Protein AF-A0AAD6Z725-F1 (afdb_monomer_lite)

Organism: NCBI:txid1033008

Radius of gyration: 14.18 Å; chains: 1; bounding box: 42×27×34 Å

pLDDT: mean 87.55, std 12.47, range [35.72, 97.0]

Structure (mmCIF, N/CA/C/O backbone):
data_AF-A0AAD6Z725-F1
#
_entry.id   AF-A0AAD6Z725-F1
#
loop_
_atom_site.group_PDB
_atom_site.id
_atom_site.type_symbol
_atom_site.label_atom_id
_atom_site.label_alt_id
_atom_site.label_comp_id
_atom_site.label_asym_id
_atom_site.label_entity_id
_atom_site.label_seq_id
_atom_site.pdbx_PDB_ins_code
_atom_site.Cartn_x
_atom_site.Cartn_y
_atom_site.Cartn_z
_atom_site.occupancy
_atom_site.B_iso_or_equiv
_atom_site.auth_seq_id
_atom_site.auth_comp_id
_atom_site.auth_asym_id
_atom_site.auth_atom_id
_atom_site.pdbx_PDB_model_num
ATOM 1 N N . MET A 1 1 ? 25.278 17.216 -6.639 1.00 35.72 1 MET A N 1
ATOM 2 C CA . MET A 1 1 ? 23.859 16.976 -6.977 1.00 35.72 1 MET A CA 1
ATOM 3 C C . MET A 1 1 ? 23.666 15.473 -6.957 1.00 35.72 1 MET A C 1
ATOM 5 O O . MET A 1 1 ? 24.244 14.814 -7.803 1.00 35.72 1 MET A O 1
ATOM 9 N N . GLY A 1 2 ? 23.011 14.921 -5.934 1.00 40.50 2 GLY A N 1
ATOM 10 C CA . GLY A 1 2 ? 22.777 13.476 -5.874 1.00 40.50 2 GLY A CA 1
ATOM 11 C C . GLY A 1 2 ? 21.727 13.105 -6.911 1.00 40.50 2 GLY A C 1
ATOM 12 O O . GLY A 1 2 ? 20.627 13.658 -6.869 1.00 40.50 2 GLY A O 1
ATOM 13 N N . GLU A 1 3 ? 22.073 12.232 -7.855 1.00 39.31 3 GLU A N 1
ATOM 14 C CA . GLU A 1 3 ? 21.093 11.602 -8.732 1.00 39.31 3 GLU A CA 1
ATOM 15 C C . GLU A 1 3 ? 20.023 10.965 -7.848 1.00 39.31 3 GLU A C 1
ATOM 17 O O . GLU A 1 3 ? 20.276 10.032 -7.088 1.00 39.31 3 GLU A O 1
ATOM 22 N N . LYS A 1 4 ? 18.816 11.532 -7.903 1.00 51.91 4 LYS A N 1
ATOM 23 C CA . LYS A 1 4 ? 17.606 10.877 -7.423 1.00 51.91 4 LYS A CA 1
ATOM 24 C C . LYS A 1 4 ? 17.539 9.586 -8.229 1.00 51.91 4 LYS A C 1
ATOM 26 O O . LYS A 1 4 ? 17.194 9.642 -9.406 1.00 51.91 4 LYS A O 1
ATOM 31 N N . SER A 1 5 ? 17.922 8.467 -7.625 1.00 52.31 5 SER A N 1
ATOM 32 C CA . SER A 1 5 ? 17.722 7.126 -8.160 1.00 52.31 5 SER A CA 1
ATOM 33 C C . SER A 1 5 ? 16.222 6.948 -8.381 1.00 52.31 5 SER A C 1
ATOM 35 O O . SER A 1 5 ? 15.448 6.594 -7.492 1.00 52.31 5 SER A O 1
ATOM 37 N N . SER A 1 6 ? 15.782 7.364 -9.565 1.00 68.44 6 SER A N 1
ATOM 38 C CA . SER A 1 6 ? 14.394 7.348 -9.974 1.00 68.44 6 SER A CA 1
ATOM 39 C C . SER A 1 6 ? 14.062 5.899 -10.252 1.00 68.44 6 SER A C 1
ATOM 41 O O . SER A 1 6 ? 14.306 5.414 -11.353 1.00 68.44 6 SER A O 1
ATOM 43 N N . LEU A 1 7 ? 13.522 5.214 -9.241 1.00 80.19 7 LEU A N 1
ATOM 44 C CA . LEU A 1 7 ? 12.926 3.895 -9.411 1.00 80.19 7 LEU A CA 1
ATOM 45 C C . LEU A 1 7 ? 12.048 3.936 -10.679 1.00 80.19 7 LEU A C 1
ATOM 47 O O . LEU A 1 7 ? 11.265 4.884 -10.825 1.00 80.19 7 LEU A O 1
ATOM 51 N N . PRO A 1 8 ? 12.159 2.984 -11.617 1.00 85.94 8 PRO A N 1
ATOM 52 C CA . PRO A 1 8 ? 11.347 3.002 -12.830 1.00 85.94 8 PRO A CA 1
ATOM 53 C C . PRO A 1 8 ? 9.853 2.949 -12.477 1.00 85.94 8 PRO A C 1
ATOM 55 O O . PRO A 1 8 ? 9.507 2.497 -11.381 1.00 85.94 8 PRO A O 1
ATOM 58 N N . PRO A 1 9 ? 8.943 3.436 -13.339 1.00 88.25 9 PRO A N 1
ATOM 59 C CA . PRO A 1 9 ? 7.505 3.290 -13.121 1.00 88.25 9 PRO A CA 1
ATOM 60 C C . PRO A 1 9 ? 7.116 1.826 -12.864 1.00 88.25 9 PRO A C 1
ATOM 62 O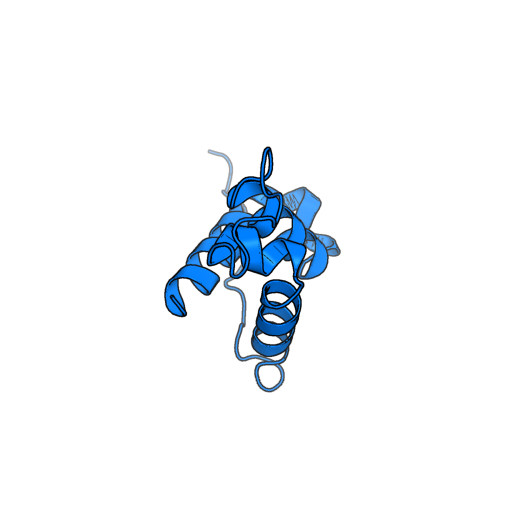 O . PRO A 1 9 ? 7.642 0.923 -13.510 1.00 88.25 9 PRO A O 1
ATOM 65 N N . ILE A 1 10 ? 6.189 1.588 -11.930 1.00 89.19 10 ILE A N 1
ATOM 66 C CA . ILE A 1 10 ? 5.669 0.236 -11.676 1.00 89.19 10 ILE A CA 1
ATOM 67 C C . ILE A 1 10 ? 4.793 -0.162 -12.862 1.00 89.19 10 ILE A C 1
ATOM 69 O O . ILE A 1 10 ? 3.821 0.527 -13.181 1.00 89.19 10 ILE A O 1
ATOM 73 N N . ALA A 1 11 ? 5.106 -1.292 -13.488 1.00 92.00 11 ALA A N 1
ATOM 74 C CA . ALA A 1 11 ? 4.306 -1.861 -14.562 1.00 92.00 11 ALA A CA 1
ATOM 75 C C . ALA A 1 11 ? 3.060 -2.572 -13.997 1.00 92.00 11 ALA A C 1
ATOM 77 O 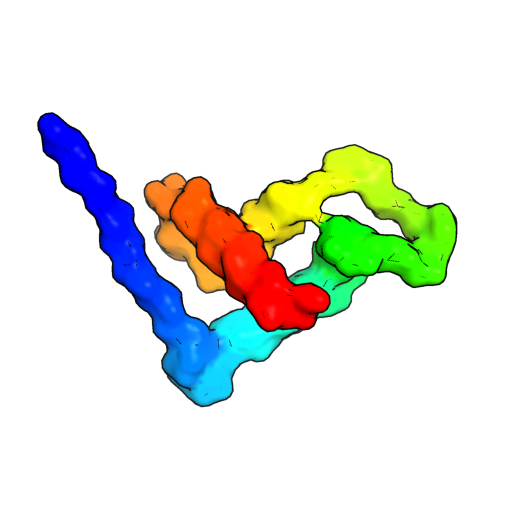O . ALA A 1 11 ? 2.959 -3.792 -14.032 1.00 92.00 11 ALA A O 1
ATOM 78 N N . TRP A 1 12 ? 2.105 -1.805 -13.461 1.00 91.06 12 TRP A N 1
ATOM 79 C CA . TRP A 1 12 ? 0.903 -2.326 -12.788 1.00 91.06 12 TRP A CA 1
ATOM 80 C C . TRP A 1 12 ? 0.086 -3.318 -13.630 1.00 91.06 12 TRP A C 1
ATOM 82 O O . TRP A 1 12 ? -0.513 -4.236 -13.080 1.00 91.06 12 TRP A O 1
ATOM 92 N N . ALA A 1 13 ? 0.070 -3.132 -14.952 1.00 89.31 13 ALA A N 1
ATOM 93 C CA . ALA A 1 13 ? -0.656 -3.974 -15.902 1.00 89.31 13 ALA A CA 1
ATOM 94 C C . ALA A 1 13 ? 0.181 -5.136 -16.476 1.00 89.31 13 ALA A C 1
ATOM 96 O O . ALA A 1 13 ? -0.328 -5.898 -17.293 1.00 89.31 13 ALA A O 1
ATOM 97 N N . ALA A 1 14 ? 1.455 -5.276 -16.091 1.00 87.25 14 ALA A N 1
ATOM 98 C CA . ALA A 1 14 ? 2.259 -6.423 -16.507 1.00 87.25 14 ALA A CA 1
ATOM 99 C C . ALA A 1 14 ? 1.694 -7.726 -15.921 1.00 87.25 14 ALA A C 1
ATOM 101 O O . ALA A 1 14 ? 1.020 -7.704 -14.889 1.00 87.25 14 ALA A O 1
ATOM 102 N N . ASN A 1 15 ? 2.002 -8.854 -16.570 1.00 86.56 15 ASN A N 1
ATOM 103 C CA . ASN A 1 15 ? 1.559 -10.192 -16.161 1.00 86.56 15 ASN A CA 1
ATOM 104 C C . ASN A 1 15 ? 0.046 -10.234 -15.891 1.00 86.56 15 ASN A C 1
ATOM 106 O O . ASN A 1 15 ? -0.382 -10.558 -14.786 1.00 86.56 15 ASN A O 1
ATOM 110 N N . ASP A 1 16 ? -0.748 -9.797 -16.873 1.00 86.62 16 ASP A N 1
ATOM 111 C CA . ASP A 1 16 ? -2.216 -9.773 -16.813 1.00 86.62 16 ASP A CA 1
ATOM 112 C C . ASP A 1 16 ? -2.790 -9.017 -15.598 1.00 86.62 16 ASP A C 1
ATOM 114 O O . ASP A 1 16 ? -3.863 -9.329 -15.087 1.00 86.62 16 ASP A O 1
ATOM 118 N N . GLY A 1 17 ? -2.067 -8.000 -15.113 1.00 88.62 17 GLY A N 1
ATOM 119 C CA . GLY A 1 17 ? -2.492 -7.195 -13.970 1.00 88.62 17 GLY A CA 1
ATOM 120 C C . GLY A 1 17 ? -2.332 -7.895 -12.619 1.00 88.62 17 GLY A C 1
ATOM 121 O O . GLY A 1 17 ? -2.945 -7.466 -11.642 1.00 88.62 17 GLY A O 1
ATOM 122 N N . HIS A 1 18 ? -1.494 -8.931 -12.522 1.00 92.31 18 HIS A N 1
ATOM 123 C CA . HIS A 1 18 ? -1.266 -9.672 -11.277 1.00 92.31 18 HIS A CA 1
ATOM 124 C C . HIS A 1 18 ? -0.876 -8.763 -10.097 1.00 92.31 18 HIS A C 1
ATOM 126 O O . HIS A 1 18 ? -1.333 -8.974 -8.977 1.00 92.31 18 HIS A O 1
ATOM 132 N N . LEU A 1 19 ? -0.100 -7.697 -10.340 1.00 92.88 19 LEU A N 1
ATOM 133 C CA . LEU A 1 19 ? 0.243 -6.711 -9.303 1.00 92.88 19 LEU A CA 1
ATOM 134 C C . LEU A 1 19 ? -0.970 -5.923 -8.798 1.00 92.88 19 LEU A C 1
ATOM 136 O O . LEU A 1 19 ? -1.037 -5.600 -7.615 1.00 92.88 19 LEU A O 1
ATOM 140 N N . ILE A 1 20 ? -1.925 -5.605 -9.674 1.00 93.62 20 ILE A N 1
ATOM 141 C CA . ILE A 1 20 ? -3.175 -4.947 -9.277 1.00 93.62 20 ILE A CA 1
ATOM 142 C C . ILE A 1 20 ? -4.028 -5.913 -8.458 1.00 93.62 20 ILE A C 1
ATOM 144 O O . ILE A 1 20 ? -4.542 -5.522 -7.416 1.00 93.62 20 ILE A O 1
ATOM 148 N N . LEU A 1 21 ? -4.149 -7.169 -8.894 1.00 94.06 21 LEU A N 1
ATOM 149 C CA . LEU A 1 21 ? -4.895 -8.190 -8.155 1.00 94.06 21 LEU A CA 1
ATOM 150 C C . LEU A 1 21 ? -4.301 -8.414 -6.762 1.00 94.06 21 LEU A C 1
ATOM 152 O O . LEU A 1 21 ? -5.039 -8.440 -5.781 1.00 94.06 21 LEU A O 1
ATOM 156 N N . TRP A 1 22 ? -2.973 -8.485 -6.659 1.00 95.19 22 TRP A N 1
ATOM 157 C CA . TRP A 1 22 ? -2.299 -8.635 -5.374 1.00 95.19 22 TRP A CA 1
ATOM 158 C C . TRP A 1 22 ? -2.451 -7.390 -4.490 1.00 95.19 22 TRP A C 1
ATOM 160 O O . TRP A 1 22 ? -2.706 -7.507 -3.296 1.00 95.19 22 TRP A O 1
ATOM 170 N N . LEU A 1 23 ? -2.383 -6.185 -5.066 1.00 95.56 23 LEU A N 1
ATOM 171 C CA . LEU A 1 23 ? -2.694 -4.955 -4.336 1.00 95.56 23 LEU A CA 1
ATOM 172 C C . LEU A 1 23 ? -4.126 -4.978 -3.775 1.00 95.56 23 LEU A C 1
ATOM 174 O O . LEU A 1 23 ? -4.327 -4.606 -2.622 1.00 95.56 23 LEU A O 1
ATOM 178 N N . ILE A 1 24 ? -5.107 -5.417 -4.567 1.00 94.69 24 ILE A N 1
ATOM 179 C CA . ILE A 1 24 ? -6.507 -5.528 -4.136 1.00 94.69 24 ILE A CA 1
ATOM 180 C C . ILE A 1 24 ? -6.645 -6.533 -2.989 1.00 94.69 24 ILE A C 1
ATOM 182 O O . ILE A 1 24 ? -7.299 -6.215 -2.000 1.00 94.69 24 ILE A O 1
ATOM 186 N N . ASP A 1 25 ? -6.010 -7.701 -3.092 1.00 95.88 25 ASP A N 1
ATOM 187 C CA . ASP A 1 25 ? -6.014 -8.724 -2.040 1.00 95.88 25 ASP A CA 1
ATOM 188 C C . ASP A 1 25 ? -5.475 -8.164 -0.713 1.00 95.88 25 ASP A C 1
ATOM 190 O O . ASP A 1 25 ? -6.135 -8.234 0.324 1.00 95.88 25 ASP A O 1
ATOM 194 N N . LEU A 1 26 ? -4.340 -7.459 -0.767 1.00 96.31 26 LEU A N 1
ATOM 195 C CA . LEU A 1 26 ? -3.755 -6.805 0.403 1.00 96.31 26 LEU A CA 1
ATOM 196 C C . LEU A 1 26 ? -4.655 -5.707 0.975 1.00 96.31 26 LEU A C 1
ATOM 198 O O . LEU A 1 26 ? -4.778 -5.580 2.189 1.00 96.31 26 LEU A O 1
ATOM 202 N N . ILE A 1 27 ? -5.303 -4.908 0.129 1.00 95.06 27 ILE A N 1
ATOM 203 C CA . ILE A 1 27 ? -6.260 -3.888 0.575 1.00 95.06 27 ILE A CA 1
ATOM 204 C C . ILE A 1 27 ? -7.460 -4.521 1.294 1.00 95.06 27 ILE A C 1
ATOM 206 O O . ILE A 1 27 ? -7.969 -3.941 2.254 1.00 95.06 27 ILE A O 1
ATOM 210 N N . GLN A 1 28 ? -7.923 -5.680 0.822 1.00 93.94 28 GLN A N 1
ATOM 211 C CA . GLN A 1 28 ? -9.077 -6.386 1.374 1.00 93.94 28 GLN A CA 1
ATOM 212 C C . GLN A 1 28 ? -8.783 -7.090 2.703 1.00 93.94 28 GLN A C 1
ATOM 214 O O . GLN A 1 28 ? -9.734 -7.436 3.410 1.00 93.94 28 GLN A O 1
ATOM 219 N N . GLU A 1 29 ? -7.511 -7.256 3.089 1.00 93.94 29 GLU A N 1
ATOM 220 C CA . GLU A 1 29 ? -7.157 -7.692 4.442 1.00 93.94 29 GLU A CA 1
ATOM 221 C C . GLU A 1 29 ? -7.855 -6.784 5.463 1.00 93.94 29 GLU A C 1
ATOM 223 O O . GLU A 1 29 ? -7.732 -5.558 5.415 1.00 93.94 29 GLU A O 1
ATOM 228 N N . HIS A 1 30 ? -8.585 -7.392 6.399 1.00 91.50 30 HIS A N 1
ATOM 229 C CA . HIS A 1 30 ? -9.473 -6.687 7.324 1.00 91.50 30 HIS A CA 1
ATOM 230 C C . HIS A 1 30 ? -8.796 -5.489 8.010 1.00 91.50 30 HIS A C 1
ATOM 232 O O . HIS A 1 30 ? -9.350 -4.396 8.036 1.00 91.50 30 HIS A O 1
ATOM 238 N N . GLU A 1 31 ? -7.576 -5.680 8.516 1.00 90.81 31 GLU A N 1
ATOM 239 C CA . GLU A 1 31 ? -6.752 -4.651 9.166 1.00 90.81 31 GLU A CA 1
ATOM 240 C C . GLU A 1 31 ? -6.402 -3.463 8.255 1.00 90.81 31 GLU A C 1
ATOM 242 O O . GLU A 1 31 ? -6.424 -2.315 8.694 1.00 90.81 31 GLU A O 1
ATOM 247 N N . ASN A 1 32 ? -6.147 -3.707 6.969 1.00 93.62 32 ASN A N 1
ATOM 248 C CA . ASN A 1 32 ? -5.888 -2.647 5.997 1.00 93.62 32 ASN A CA 1
ATOM 249 C C . ASN A 1 32 ? -7.189 -1.939 5.624 1.00 93.62 32 ASN A C 1
ATOM 251 O O . ASN A 1 32 ? -7.255 -0.706 5.619 1.00 93.62 32 ASN A O 1
ATOM 255 N N . PHE A 1 33 ? -8.232 -2.721 5.346 1.00 92.88 33 PHE A N 1
ATOM 256 C CA . PHE A 1 33 ? -9.511 -2.223 4.870 1.00 92.88 33 PHE A CA 1
ATOM 257 C C . PHE A 1 33 ? -10.122 -1.209 5.841 1.00 92.88 33 PHE A C 1
ATOM 259 O O . PHE A 1 33 ? -10.462 -0.096 5.436 1.00 92.88 33 PHE A O 1
ATOM 266 N N . ILE A 1 34 ? -10.202 -1.552 7.131 1.00 92.81 34 ILE A N 1
ATOM 267 C CA . ILE A 1 34 ? -10.849 -0.701 8.143 1.00 92.81 34 ILE A CA 1
ATOM 268 C C . ILE A 1 34 ? -10.142 0.648 8.333 1.00 92.81 34 ILE A C 1
ATOM 270 O O . ILE A 1 34 ? -10.783 1.646 8.660 1.00 92.81 34 ILE A O 1
ATOM 274 N N . VAL A 1 35 ? -8.826 0.703 8.110 1.00 92.50 35 VAL A N 1
ATOM 275 C CA . VAL A 1 35 ? -8.028 1.932 8.226 1.00 92.50 35 VAL A CA 1
ATOM 276 C C . VAL A 1 35 ? -8.096 2.764 6.943 1.00 92.50 35 VAL A C 1
ATOM 278 O O . VAL A 1 35 ? -8.146 3.996 7.000 1.00 92.50 35 VAL A O 1
ATOM 281 N N . LEU A 1 36 ? -8.099 2.117 5.775 1.00 92.12 36 LEU A N 1
ATOM 282 C CA . LEU A 1 36 ? -8.126 2.802 4.481 1.00 92.12 36 LEU A CA 1
ATOM 283 C C . LEU A 1 36 ? -9.516 3.347 4.134 1.00 92.12 36 LEU A C 1
ATOM 285 O O . LEU A 1 36 ? -9.626 4.512 3.737 1.00 92.12 36 LEU A O 1
ATOM 289 N N . PHE A 1 37 ? -10.549 2.525 4.323 1.00 91.19 37 PHE A N 1
ATOM 290 C CA . PHE A 1 37 ? -11.923 2.766 3.869 1.00 91.19 37 PHE A CA 1
ATOM 291 C C . PHE A 1 37 ? -12.908 3.021 5.009 1.00 91.19 37 PHE A C 1
ATOM 293 O O . PHE A 1 37 ? -14.043 3.425 4.765 1.00 9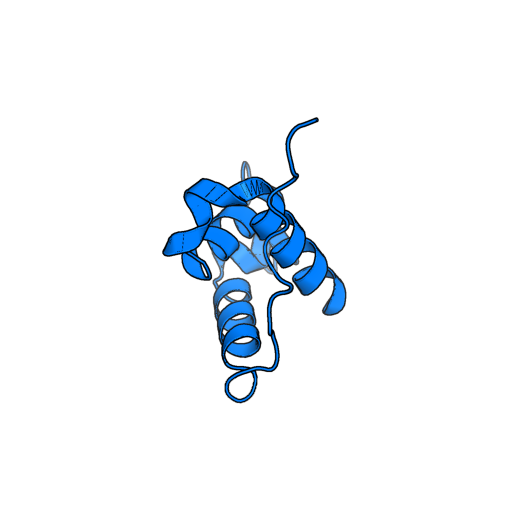1.19 37 PHE A O 1
ATOM 300 N N . GLY A 1 38 ? -12.464 2.850 6.251 1.00 88.62 38 GLY A N 1
ATOM 301 C CA . GLY A 1 38 ? -13.294 3.021 7.431 1.00 88.62 38 GLY A CA 1
ATOM 302 C C . GLY A 1 38 ? -13.900 1.711 7.922 1.00 88.62 38 GLY A C 1
ATOM 303 O O . GLY A 1 38 ? -13.954 0.695 7.230 1.00 88.62 38 GLY A O 1
ATOM 304 N N . LYS A 1 39 ? -14.348 1.765 9.173 1.00 86.88 39 LYS A N 1
ATOM 305 C CA . LYS A 1 39 ? -14.961 0.649 9.888 1.00 86.88 39 LYS A CA 1
ATOM 306 C C . LYS A 1 39 ? -16.358 0.368 9.351 1.00 86.88 39 LYS A C 1
ATOM 308 O O . LYS A 1 39 ? -17.110 1.302 9.067 1.00 86.88 39 LYS A O 1
ATOM 313 N N . LYS A 1 40 ? -16.725 -0.908 9.283 1.00 82.88 40 LYS A N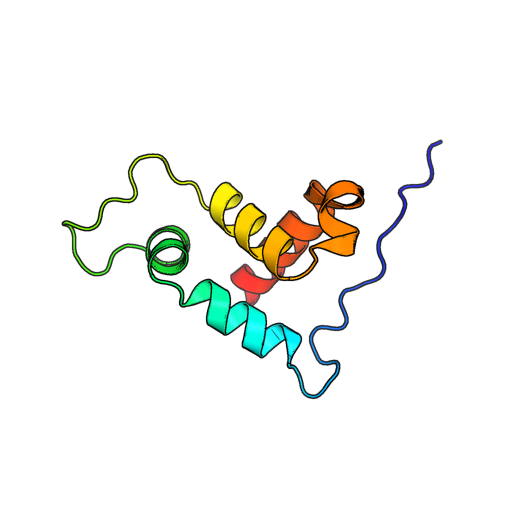 1
ATOM 314 C CA . LYS A 1 40 ? -18.107 -1.344 9.042 1.00 82.88 40 LYS A CA 1
ATOM 315 C C . LYS A 1 40 ? -18.856 -1.557 10.355 1.00 82.88 40 LYS A C 1
ATOM 317 O O . LYS A 1 40 ? -20.054 -1.291 10.410 1.00 82.88 40 LYS A O 1
ATOM 322 N N . ASP A 1 41 ? -18.158 -1.983 11.405 1.00 83.62 41 ASP A N 1
ATOM 323 C CA . ASP A 1 41 ? -18.687 -2.085 12.764 1.00 83.62 41 ASP A CA 1
ATOM 324 C C . ASP A 1 41 ? -18.029 -1.006 13.653 1.00 83.62 41 ASP A C 1
ATOM 326 O O . ASP A 1 41 ? -16.803 -0.964 13.783 1.00 83.62 41 ASP A O 1
ATOM 330 N N . PRO A 1 42 ? -18.808 -0.126 14.312 1.00 81.38 42 PRO A N 1
ATOM 331 C CA . PRO A 1 42 ? -18.285 0.868 15.253 1.00 81.38 42 PRO A CA 1
ATOM 332 C C . PRO A 1 42 ? -17.383 0.302 16.365 1.00 81.38 42 PRO A C 1
ATOM 334 O O . PRO A 1 42 ? -16.589 1.050 16.938 1.00 81.38 42 PRO A O 1
ATOM 337 N N . LYS A 1 43 ? -17.501 -0.995 16.679 1.00 83.50 43 LYS A N 1
ATOM 338 C CA . LYS A 1 43 ? -16.676 -1.706 17.666 1.00 83.50 43 LYS A CA 1
ATOM 339 C C . LYS A 1 43 ? -15.291 -2.088 17.150 1.00 83.50 43 LYS A C 1
ATOM 341 O O . LYS A 1 43 ? -14.437 -2.442 17.962 1.00 83.50 43 LYS A O 1
ATOM 346 N N . GLU A 1 44 ? -15.046 -2.030 15.841 1.00 83.38 44 GLU A N 1
ATOM 347 C CA . GLU A 1 44 ? -13.723 -2.296 15.279 1.00 83.38 44 GLU A CA 1
ATOM 348 C C . GLU A 1 44 ? -12.718 -1.298 15.852 1.00 83.38 44 GLU A C 1
ATOM 350 O O . GLU A 1 44 ? -12.970 -0.093 15.922 1.00 83.38 44 GLU A O 1
ATOM 355 N N . ASN A 1 45 ? -11.564 -1.782 16.297 1.00 76.31 45 ASN A N 1
ATOM 356 C CA . ASN A 1 45 ? -10.533 -0.923 16.854 1.00 76.31 45 ASN A CA 1
ATOM 357 C C . ASN A 1 45 ? -9.520 -0.563 15.761 1.00 76.31 45 ASN A C 1
ATOM 359 O O . ASN A 1 45 ? -8.847 -1.435 15.233 1.00 76.31 45 ASN A O 1
ATOM 363 N N . THR A 1 46 ? -9.406 0.724 15.441 1.00 78.56 46 THR A N 1
ATOM 364 C CA . THR A 1 46 ? -8.358 1.280 14.557 1.00 78.56 46 THR A CA 1
ATOM 365 C C . THR A 1 46 ? -7.472 2.272 15.307 1.00 78.56 46 THR A C 1
ATOM 367 O O . THR A 1 46 ? -6.712 3.028 14.704 1.00 78.56 46 THR A O 1
ATOM 370 N N . SER A 1 47 ? -7.632 2.350 16.631 1.00 68.50 47 SER A N 1
ATOM 371 C CA . SER A 1 47 ? -6.970 3.351 17.460 1.00 68.50 47 SER A CA 1
ATOM 372 C C . SER A 1 47 ? -5.463 3.133 17.388 1.00 68.50 47 SER A C 1
ATOM 374 O O . SER A 1 47 ? -4.962 2.128 17.883 1.00 68.50 47 SER A O 1
ATOM 376 N N . GLY A 1 48 ? -4.748 4.076 16.777 1.00 78.75 48 GLY A N 1
ATOM 377 C CA . GLY A 1 48 ? -3.286 4.063 16.688 1.00 78.75 48 GLY A CA 1
ATOM 378 C C . GLY A 1 48 ? -2.715 3.644 15.334 1.00 78.75 48 GLY A C 1
ATOM 379 O O . GLY A 1 48 ? -1.519 3.826 15.124 1.00 78.75 48 GLY A O 1
ATOM 380 N N . GLU A 1 49 ? -3.533 3.166 14.394 1.00 89.06 49 GLU A N 1
ATOM 381 C CA . GLU A 1 49 ? -3.064 2.840 13.046 1.00 89.06 49 GLU A CA 1
ATOM 382 C C . GLU A 1 49 ? -3.372 3.983 12.069 1.00 89.06 49 GLU A C 1
ATOM 384 O O . GLU A 1 49 ? -4.450 4.580 12.083 1.00 89.06 49 GLU A O 1
ATOM 389 N N . SER A 1 50 ? -2.396 4.331 11.228 1.00 92.31 50 SER A N 1
ATOM 390 C CA . SER A 1 50 ? -2.531 5.397 10.231 1.00 92.31 50 SER A CA 1
ATOM 391 C C . SER A 1 50 ? -2.569 4.815 8.822 1.00 92.31 50 SER A C 1
ATOM 393 O O . SER A 1 50 ? -1.947 3.788 8.554 1.00 92.31 50 SER A O 1
ATOM 395 N N . LYS A 1 51 ? -3.213 5.515 7.877 1.00 93.62 51 LYS A N 1
ATOM 396 C CA . LYS A 1 51 ? -3.180 5.126 6.455 1.00 93.62 51 LYS A CA 1
ATOM 397 C C . LYS A 1 51 ? -1.750 4.968 5.929 1.00 93.62 51 LYS A C 1
ATOM 399 O O . LYS A 1 51 ? -1.484 4.072 5.142 1.00 93.62 51 LYS A O 1
ATOM 404 N N . VAL A 1 52 ? -0.818 5.800 6.404 1.00 95.31 52 VAL A N 1
ATOM 405 C CA . VAL A 1 52 ? 0.604 5.697 6.043 1.00 95.31 52 VAL A CA 1
ATOM 406 C C . VAL A 1 52 ? 1.196 4.364 6.496 1.00 95.31 52 VAL A C 1
ATOM 408 O O . VAL A 1 52 ? 1.872 3.727 5.700 1.00 95.31 52 VAL A O 1
ATOM 411 N N . ALA A 1 53 ? 0.901 3.910 7.719 1.00 95.00 53 ALA A N 1
ATOM 412 C CA . ALA A 1 53 ? 1.360 2.607 8.206 1.00 95.00 53 ALA A CA 1
ATOM 413 C C . ALA A 1 53 ? 0.821 1.452 7.343 1.00 95.00 53 ALA A C 1
ATOM 415 O O . ALA A 1 53 ? 1.572 0.540 7.001 1.00 95.00 53 ALA A O 1
ATOM 416 N N . VAL A 1 54 ? -0.438 1.542 6.905 1.00 95.81 54 VAL A N 1
ATOM 417 C CA . VAL A 1 54 ? -1.025 0.572 5.970 1.00 95.81 54 VAL A CA 1
ATOM 418 C C . VAL A 1 54 ? -0.323 0.592 4.612 1.00 95.81 54 VAL A C 1
ATOM 420 O O . VAL A 1 54 ? 0.087 -0.457 4.122 1.00 95.81 54 VAL A O 1
ATOM 423 N N . TYR A 1 55 ? -0.115 1.766 4.010 1.00 97.00 55 TYR A N 1
ATOM 424 C CA . TYR A 1 55 ? 0.615 1.867 2.742 1.00 97.00 55 TYR A CA 1
ATOM 425 C C . TYR A 1 55 ? 2.054 1.347 2.858 1.00 97.00 55 TYR A C 1
ATOM 427 O O . TYR A 1 55 ? 2.541 0.705 1.932 1.00 97.00 55 TYR A O 1
ATOM 435 N N . THR A 1 56 ? 2.720 1.578 3.992 1.00 96.19 56 THR A N 1
ATOM 436 C CA . THR A 1 56 ? 4.035 1.010 4.326 1.00 96.19 56 THR A CA 1
ATOM 437 C C . THR A 1 56 ? 3.995 -0.515 4.361 1.00 96.19 56 THR A C 1
ATOM 439 O O . THR A 1 56 ? 4.798 -1.138 3.670 1.00 96.19 56 THR A O 1
ATOM 442 N N . ARG A 1 57 ? 3.036 -1.123 5.072 1.00 95.75 57 ARG A N 1
ATOM 443 C CA . ARG A 1 57 ? 2.860 -2.585 5.116 1.00 95.75 57 ARG A CA 1
ATOM 444 C C . ARG A 1 57 ? 2.612 -3.174 3.724 1.00 95.75 57 ARG A C 1
ATOM 446 O O . ARG A 1 57 ? 3.246 -4.159 3.355 1.00 95.75 57 ARG A O 1
ATOM 453 N N . ILE A 1 58 ? 1.730 -2.560 2.935 1.00 96.12 58 ILE A N 1
ATOM 454 C CA . ILE A 1 58 ? 1.414 -3.013 1.571 1.00 96.12 58 ILE A CA 1
ATOM 455 C C . ILE A 1 58 ? 2.643 -2.897 0.658 1.00 96.12 58 ILE A C 1
ATOM 457 O O . ILE A 1 58 ? 2.966 -3.841 -0.059 1.00 96.12 58 ILE A O 1
ATOM 461 N N . ALA A 1 59 ? 3.359 -1.770 0.705 1.00 95.75 59 ALA A N 1
ATOM 462 C CA . ALA A 1 59 ? 4.575 -1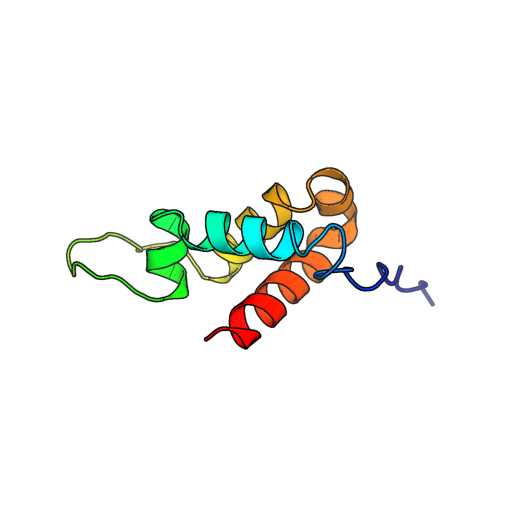.566 -0.079 1.00 95.75 59 ALA A CA 1
ATOM 463 C C . ALA A 1 59 ? 5.670 -2.583 0.282 1.00 95.75 59 ALA A C 1
ATOM 465 O O . ALA A 1 59 ? 6.342 -3.084 -0.615 1.00 95.75 59 ALA A O 1
ATOM 466 N N . GLN A 1 60 ? 5.814 -2.922 1.566 1.00 95.81 60 GLN A N 1
ATOM 467 C CA . GLN A 1 60 ? 6.764 -3.933 2.029 1.00 95.81 60 GLN A CA 1
ATOM 468 C C . GLN A 1 60 ? 6.405 -5.338 1.532 1.00 95.81 60 GLN A C 1
ATOM 470 O O . GLN A 1 60 ? 7.299 -6.097 1.171 1.00 95.81 60 GLN A O 1
ATOM 475 N N . LYS A 1 61 ? 5.110 -5.684 1.492 1.00 95.50 61 LYS A N 1
ATOM 476 C CA . LYS A 1 61 ? 4.641 -6.980 0.979 1.00 95.50 61 LYS A CA 1
ATOM 477 C C . LYS A 1 61 ? 4.791 -7.097 -0.545 1.00 95.50 61 LYS A C 1
ATOM 479 O O . LYS A 1 61 ? 5.208 -8.146 -1.019 1.00 95.50 61 LYS A O 1
ATOM 484 N N . LEU A 1 62 ? 4.468 -6.044 -1.304 1.00 93.12 62 LEU A N 1
ATOM 485 C CA . LEU A 1 62 ? 4.512 -6.067 -2.778 1.00 93.12 62 LEU A CA 1
ATOM 486 C C . LEU A 1 62 ? 5.922 -5.931 -3.362 1.00 93.12 62 LEU A C 1
ATOM 488 O O . LEU A 1 62 ? 6.179 -6.436 -4.450 1.00 93.12 62 LEU A O 1
ATOM 492 N N . PHE A 1 63 ? 6.811 -5.215 -2.675 1.00 93.06 63 PHE A N 1
ATOM 493 C CA . PHE A 1 63 ? 8.136 -4.855 -3.182 1.00 93.06 63 PHE A CA 1
ATOM 494 C C . PHE A 1 63 ? 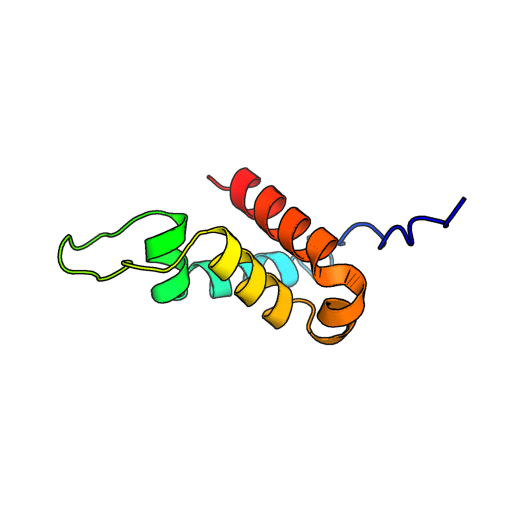9.218 -5.148 -2.143 1.00 93.06 63 PHE A C 1
ATOM 496 O O . PHE A 1 63 ? 10.052 -4.286 -1.882 1.00 93.06 63 PHE A O 1
ATOM 503 N N . SER A 1 64 ? 9.190 -6.335 -1.526 1.00 91.12 64 SER A N 1
ATOM 504 C CA . SER A 1 64 ? 10.100 -6.715 -0.431 1.00 91.12 64 SER A CA 1
ATOM 505 C C . SER A 1 64 ? 11.565 -6.408 -0.735 1.00 91.12 64 SER A C 1
ATOM 507 O O . SER A 1 64 ? 12.262 -5.845 0.107 1.00 91.12 64 SER A O 1
ATOM 509 N N . ASP A 1 65 ? 11.995 -6.715 -1.956 1.00 89.81 65 ASP A N 1
ATOM 510 C CA . ASP A 1 65 ? 13.397 -6.653 -2.371 1.00 89.81 65 ASP A CA 1
ATOM 511 C C . ASP A 1 65 ? 13.873 -5.204 -2.581 1.00 89.81 65 ASP A C 1
ATOM 513 O O . ASP A 1 65 ? 15.023 -4.868 -2.301 1.00 89.81 65 ASP A O 1
ATOM 517 N N . ASP A 1 66 ? 12.965 -4.320 -3.004 1.00 87.31 66 ASP A N 1
ATOM 518 C CA . ASP A 1 66 ? 13.243 -2.904 -3.279 1.00 87.31 66 ASP A CA 1
ATOM 519 C C . ASP A 1 66 ? 12.863 -1.980 -2.107 1.00 87.31 66 ASP A C 1
ATOM 521 O O . ASP A 1 66 ? 13.159 -0.777 -2.119 1.00 87.31 66 ASP A O 1
ATOM 525 N N . PHE A 1 67 ? 12.177 -2.513 -1.091 1.00 90.44 67 PHE A N 1
ATOM 526 C CA . PHE A 1 67 ? 11.534 -1.717 -0.050 1.00 90.44 67 PHE A CA 1
ATOM 527 C C . PHE A 1 67 ? 12.526 -0.921 0.793 1.00 90.44 67 PHE A C 1
ATOM 529 O O . PHE A 1 67 ? 12.315 0.272 1.019 1.00 90.44 67 PHE A O 1
ATOM 536 N N . GLU A 1 68 ? 13.623 -1.544 1.225 1.00 88.62 68 GLU A N 1
ATOM 537 C CA . GLU A 1 68 ? 14.625 -0.881 2.069 1.00 88.62 68 GLU A CA 1
ATOM 538 C C . GLU A 1 68 ? 15.281 0.308 1.356 1.00 88.62 68 GLU A C 1
ATOM 540 O O . GLU A 1 68 ? 15.525 1.354 1.961 1.00 88.62 68 GLU A O 1
ATOM 545 N N . GLN A 1 69 ? 15.510 0.179 0.049 1.00 88.75 69 GLN A N 1
ATOM 546 C CA . GLN A 1 69 ? 16.199 1.188 -0.755 1.00 88.75 69 GLN A CA 1
ATOM 547 C C . GLN A 1 69 ? 15.256 2.309 -1.209 1.00 88.75 69 GLN A C 1
ATOM 549 O O . GLN A 1 69 ? 15.661 3.470 -1.321 1.00 88.75 69 GLN A O 1
ATOM 554 N N . HIS A 1 70 ? 13.982 1.986 -1.448 1.00 89.75 70 HIS A N 1
ATOM 555 C CA . HIS A 1 70 ? 13.024 2.894 -2.082 1.00 89.75 70 HIS A CA 1
ATOM 556 C C . HIS A 1 70 ? 11.754 3.146 -1.262 1.00 89.75 70 HIS A C 1
ATOM 558 O O . HIS A 1 70 ? 10.756 3.619 -1.812 1.00 89.75 70 HIS A O 1
ATOM 564 N N . HIS A 1 71 ? 11.809 2.924 0.056 1.00 91.12 71 HIS A N 1
ATOM 565 C CA . HIS A 1 71 ? 10.688 3.015 0.998 1.00 91.12 71 HIS A CA 1
ATOM 566 C C . HIS A 1 71 ? 9.712 4.166 0.707 1.00 91.12 71 HIS A C 1
ATOM 568 O O . HIS A 1 71 ? 8.551 3.940 0.371 1.00 91.12 71 HIS A O 1
ATOM 574 N N . LYS A 1 72 ? 10.178 5.423 0.775 1.00 93.38 72 LYS A N 1
ATOM 575 C CA . LYS A 1 72 ? 9.311 6.604 0.592 1.00 93.38 72 LYS A CA 1
ATOM 576 C C . LYS A 1 72 ? 8.643 6.634 -0.784 1.00 93.38 72 LYS A C 1
ATOM 578 O O . LYS A 1 72 ? 7.489 7.036 -0.904 1.00 93.38 72 LYS A O 1
ATOM 583 N N . THR A 1 73 ? 9.370 6.233 -1.823 1.00 93.19 73 THR A N 1
ATOM 584 C CA . THR A 1 73 ? 8.871 6.227 -3.201 1.00 93.19 73 THR A CA 1
ATOM 585 C C . THR A 1 73 ? 7.803 5.156 -3.380 1.00 93.19 73 THR A C 1
ATOM 587 O O . THR A 1 73 ? 6.757 5.439 -3.959 1.00 93.19 73 THR A O 1
ATOM 590 N N . LEU A 1 74 ? 8.034 3.953 -2.855 1.00 94.31 74 LEU A N 1
ATOM 591 C CA . LEU A 1 74 ? 7.092 2.840 -2.942 1.00 94.31 74 LEU A CA 1
ATOM 592 C C . LEU A 1 74 ? 5.810 3.129 -2.160 1.00 94.31 74 LEU A C 1
ATOM 594 O O . LEU A 1 74 ? 4.727 2.986 -2.719 1.00 94.31 74 LEU A O 1
ATOM 598 N N . VAL A 1 75 ? 5.913 3.654 -0.935 1.00 95.81 75 VAL A N 1
ATOM 599 C CA . VAL A 1 75 ? 4.745 4.064 -0.135 1.00 95.81 75 VAL A CA 1
ATOM 600 C C . VAL A 1 75 ? 3.896 5.100 -0.869 1.00 95.81 75 VAL A C 1
ATOM 602 O O . VAL A 1 75 ? 2.677 4.957 -0.950 1.00 95.81 75 VAL A O 1
ATOM 605 N N . ASN A 1 76 ? 4.530 6.115 -1.464 1.00 95.12 76 ASN A N 1
ATOM 606 C CA . ASN A 1 76 ? 3.814 7.121 -2.247 1.00 95.12 76 ASN A CA 1
ATOM 607 C C . ASN A 1 76 ? 3.129 6.518 -3.480 1.00 95.12 76 ASN A C 1
ATOM 609 O O . ASN A 1 76 ? 2.015 6.916 -3.803 1.00 95.12 76 ASN A O 1
ATOM 613 N N . ARG A 1 77 ? 3.759 5.545 -4.148 1.00 94.75 77 ARG A N 1
ATOM 614 C CA . ARG A 1 77 ? 3.160 4.855 -5.298 1.00 94.75 77 ARG A CA 1
ATOM 615 C C . ARG A 1 77 ? 1.964 4.002 -4.904 1.00 94.75 77 ARG A C 1
ATOM 617 O O . ARG A 1 77 ? 0.970 4.042 -5.618 1.00 94.75 77 ARG A O 1
ATOM 624 N N . ILE A 1 78 ? 2.038 3.279 -3.782 1.00 95.88 78 ILE A N 1
ATOM 625 C CA . ILE A 1 78 ? 0.884 2.548 -3.245 1.00 95.88 78 ILE A CA 1
ATOM 626 C C . ILE A 1 78 ? -0.245 3.524 -2.944 1.00 95.88 78 ILE A C 1
ATOM 628 O O . ILE A 1 78 ? -1.353 3.314 -3.419 1.00 95.88 78 ILE A O 1
ATOM 632 N N . LYS A 1 79 ? 0.040 4.613 -2.220 1.00 95.88 79 LYS A N 1
ATOM 633 C CA . LYS A 1 79 ? -0.964 5.632 -1.907 1.00 95.88 79 LYS A CA 1
ATOM 634 C C . LYS A 1 79 ? -1.647 6.150 -3.173 1.00 95.88 79 LYS A C 1
ATOM 636 O O . LYS A 1 79 ? -2.862 6.061 -3.269 1.00 95.88 79 LYS A O 1
ATOM 641 N N . SER A 1 80 ? -0.873 6.641 -4.144 1.00 94.81 80 SER A N 1
ATOM 642 C CA . SER A 1 80 ? -1.423 7.151 -5.404 1.00 94.81 80 SER A CA 1
ATOM 643 C C . SER A 1 80 ? -2.253 6.100 -6.129 1.00 94.81 80 SER A C 1
ATOM 645 O O . SER A 1 80 ? -3.307 6.429 -6.653 1.00 94.81 80 SER A O 1
ATOM 647 N N . LYS A 1 81 ? -1.811 4.837 -6.123 1.00 94.75 81 LYS A N 1
ATOM 648 C CA . LYS A 1 81 ? -2.546 3.769 -6.794 1.00 94.75 81 LYS A CA 1
ATOM 649 C C . LYS A 1 81 ? -3.843 3.402 -6.077 1.00 94.75 81 LYS A C 1
ATOM 651 O O . LYS A 1 81 ? -4.817 3.096 -6.744 1.00 94.75 81 LYS A O 1
ATOM 656 N N . VAL A 1 82 ? -3.867 3.440 -4.745 1.00 92.81 82 VAL A N 1
ATOM 657 C CA . VAL A 1 82 ? -5.092 3.255 -3.952 1.00 92.81 82 VAL A CA 1
ATOM 658 C C . VAL A 1 82 ? -6.063 4.405 -4.203 1.00 92.81 82 VAL A C 1
ATOM 660 O O . VAL A 1 82 ? -7.228 4.139 -4.463 1.00 92.81 82 VAL A O 1
ATOM 663 N N . ASP A 1 83 ? -5.578 5.651 -4.194 1.00 91.62 83 ASP A N 1
ATOM 664 C CA . ASP A 1 83 ? -6.386 6.855 -4.434 1.00 91.62 83 ASP A CA 1
ATOM 665 C C . ASP A 1 83 ? -7.030 6.870 -5.842 1.00 91.62 83 ASP A C 1
ATOM 667 O O . ASP A 1 83 ? -8.026 7.550 -6.041 1.00 91.62 83 ASP A O 1
ATOM 671 N N . GLU A 1 84 ? -6.512 6.114 -6.822 1.00 89.44 84 GLU A N 1
ATOM 672 C CA . GLU A 1 84 ? -7.159 5.940 -8.139 1.00 89.44 84 GLU A CA 1
ATOM 673 C C . GLU A 1 84 ? -8.443 5.087 -8.091 1.00 89.44 84 GLU A C 1
ATOM 675 O O . GLU A 1 84 ? -9.243 5.144 -9.024 1.00 89.44 84 GLU A O 1
ATOM 680 N N . TYR A 1 85 ? -8.631 4.275 -7.046 1.00 80.62 85 TYR A N 1
ATOM 681 C CA . TYR A 1 85 ? -9.769 3.358 -6.903 1.00 80.62 85 TYR A CA 1
ATOM 682 C C . TYR A 1 85 ? -10.810 3.814 -5.867 1.00 80.62 85 TYR A C 1
ATOM 684 O O . TYR A 1 85 ? -11.819 3.124 -5.698 1.00 80.62 85 TYR A O 1
ATOM 692 N N . VAL A 1 86 ? -10.563 4.922 -5.157 1.00 74.56 86 VAL A N 1
ATOM 693 C CA . VAL A 1 86 ? -11.455 5.496 -4.128 1.00 74.56 86 VAL A CA 1
ATOM 694 C C . VAL A 1 86 ? -12.129 6.749 -4.663 1.00 74.56 86 VAL A C 1
ATOM 696 O O . VAL A 1 86 ? -13.353 6.880 -4.447 1.00 74.56 86 VAL A O 1
#

Foldseek 3Di:
DDPPPPDDDDPCPPPNNVNVVLLVVLCPPPLNVCQLPNDPDPPDDPPPPHNLNSLQVSLCVSPVPCCVVCVVVSSVVSVVVVVVVD

Sequence (86 aa):
MGEKSSLPPIAWAANDGHLILWLIDLIQEHENFIVLFGKKDPKENTSGESKVAVYTRIAQKLFSDDFEQHHKTLVNRIKSKVDEYV

Secondary structure (DSSP, 8-state):
-------PPP-TTHHHHHHHHHHHHHHHSHHHHHHHT--SSTT---TT--HHHHHHHHHHHHSHHHHHHHHHHHHHHHHHHHHT--